Protein AF-A0AAD5N4P6-F1 (afdb_monomer_lite)

Structure (mmCIF, N/CA/C/O backbone):
data_AF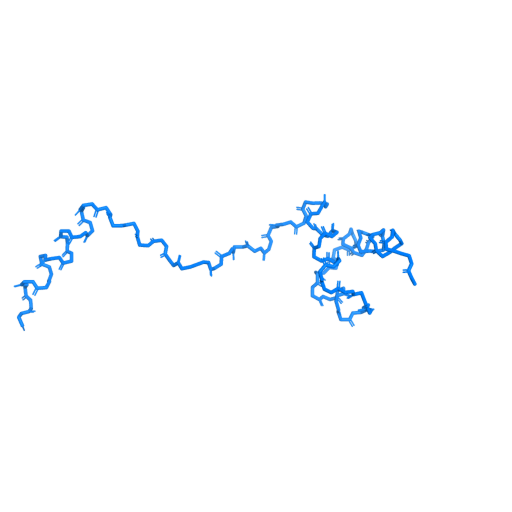-A0AAD5N4P6-F1
#
_entry.id   AF-A0AAD5N4P6-F1
#
loop_
_atom_site.group_PDB
_atom_site.id
_atom_site.type_symbol
_atom_site.label_atom_id
_atom_site.label_alt_id
_atom_site.label_comp_id
_atom_site.label_asym_id
_atom_site.label_entity_id
_atom_site.label_seq_id
_atom_site.pdbx_PDB_ins_code
_atom_site.Cartn_x
_atom_site.Cartn_y
_atom_site.Cartn_z
_atom_site.occupancy
_atom_site.B_iso_or_equiv
_atom_site.auth_seq_id
_atom_site.auth_comp_id
_atom_site.auth_asym_id
_atom_site.auth_atom_id
_atom_site.pdbx_PDB_model_num
ATOM 1 N N . MET A 1 1 ? 12.639 -14.002 -12.175 1.00 53.34 1 MET A N 1
ATOM 2 C CA . MET A 1 1 ? 12.478 -12.538 -12.236 1.00 53.34 1 MET A CA 1
ATOM 3 C C . MET A 1 1 ? 13.188 -11.928 -11.043 1.00 53.34 1 MET A C 1
ATOM 5 O O . MET A 1 1 ? 12.952 -12.362 -9.918 1.00 53.34 1 MET A O 1
ATOM 9 N N . ASP A 1 2 ? 14.122 -11.011 -11.288 1.00 61.78 2 ASP A N 1
ATOM 10 C CA . ASP A 1 2 ? 14.906 -10.362 -10.238 1.00 61.78 2 ASP A CA 1
ATOM 11 C C . ASP A 1 2 ? 14.065 -9.324 -9.490 1.00 61.78 2 ASP A C 1
ATOM 13 O O . ASP A 1 2 ? 13.520 -8.397 -10.087 1.00 61.78 2 ASP A O 1
ATOM 17 N N . ARG A 1 3 ? 14.004 -9.433 -8.155 1.00 59.06 3 ARG A N 1
ATOM 18 C CA . ARG A 1 3 ? 13.196 -8.545 -7.289 1.00 59.06 3 ARG A CA 1
ATOM 19 C C . ARG A 1 3 ? 13.521 -7.055 -7.460 1.00 59.06 3 ARG A C 1
ATOM 21 O O . ARG A 1 3 ? 12.678 -6.211 -7.178 1.00 59.06 3 ARG A O 1
ATOM 28 N N . LYS A 1 4 ? 14.742 -6.726 -7.901 1.00 61.19 4 LYS A N 1
ATOM 29 C CA . LYS A 1 4 ? 15.158 -5.345 -8.192 1.00 61.19 4 LYS A CA 1
ATOM 30 C C . LYS A 1 4 ? 14.461 -4.790 -9.438 1.00 61.19 4 LYS A C 1
ATOM 32 O O . LYS A 1 4 ? 14.039 -3.640 -9.420 1.00 61.19 4 LYS A O 1
ATOM 37 N N . CYS A 1 5 ? 14.288 -5.609 -10.476 1.00 66.00 5 CYS A N 1
ATOM 38 C CA . CYS A 1 5 ? 13.603 -5.220 -11.709 1.00 66.00 5 CYS A CA 1
ATOM 39 C C . CYS A 1 5 ? 12.098 -5.020 -11.477 1.00 66.00 5 CYS A C 1
ATOM 41 O O . CYS A 1 5 ? 11.524 -4.074 -12.008 1.00 66.00 5 CYS A O 1
ATOM 43 N N . GLU A 1 6 ? 11.479 -5.850 -10.627 1.00 73.06 6 GLU A N 1
ATOM 44 C CA . GLU A 1 6 ? 10.065 -5.701 -10.243 1.00 73.06 6 GLU A CA 1
ATOM 45 C C . GLU A 1 6 ? 9.804 -4.353 -9.551 1.00 73.06 6 GLU A C 1
ATOM 47 O O . GLU A 1 6 ? 8.836 -3.665 -9.866 1.00 73.06 6 GLU A O 1
ATOM 52 N N . GLY A 1 7 ? 10.690 -3.943 -8.636 1.00 71.75 7 GLY A N 1
ATOM 53 C CA . GLY A 1 7 ? 10.585 -2.653 -7.952 1.00 71.75 7 GLY A CA 1
ATOM 54 C C . GLY A 1 7 ? 10.672 -1.467 -8.914 1.00 71.75 7 GLY A C 1
ATOM 55 O O . GLY A 1 7 ? 9.827 -0.579 -8.854 1.00 71.75 7 GLY A O 1
ATOM 56 N N . ILE A 1 8 ? 11.645 -1.479 -9.832 1.00 78.31 8 ILE A N 1
ATOM 57 C CA . ILE A 1 8 ? 11.830 -0.413 -10.833 1.00 78.31 8 ILE A CA 1
ATOM 58 C C . ILE A 1 8 ? 10.584 -0.283 -11.720 1.00 78.31 8 ILE A C 1
ATOM 60 O O . ILE A 1 8 ? 10.051 0.816 -11.863 1.00 78.31 8 ILE A O 1
ATOM 64 N N . ALA A 1 9 ? 10.057 -1.405 -12.219 1.00 82.44 9 ALA A N 1
ATOM 65 C CA . ALA A 1 9 ? 8.860 -1.419 -13.058 1.00 82.44 9 ALA A CA 1
ATOM 66 C C . ALA A 1 9 ? 7.619 -0.877 -12.324 1.00 82.44 9 ALA A C 1
ATOM 68 O O . ALA A 1 9 ? 6.866 -0.076 -12.875 1.00 82.44 9 ALA A O 1
ATOM 69 N N . VAL A 1 10 ? 7.408 -1.249 -11.055 1.00 83.38 10 VAL A N 1
ATOM 70 C CA . VAL A 1 10 ? 6.285 -0.721 -10.257 1.00 83.38 10 VAL A CA 1
ATOM 71 C C . VAL A 1 10 ? 6.392 0.793 -10.063 1.00 83.38 10 VAL A C 1
ATOM 73 O O . VAL A 1 10 ? 5.379 1.491 -10.130 1.00 83.38 10 VAL A O 1
ATOM 76 N N . VAL A 1 11 ? 7.602 1.313 -9.841 1.00 82.19 11 VAL A N 1
ATOM 77 C CA . VAL A 1 11 ? 7.838 2.755 -9.688 1.00 82.19 11 VAL A CA 1
ATOM 78 C C . VAL A 1 11 ? 7.524 3.506 -10.981 1.00 82.19 11 VAL A C 1
ATOM 80 O O . VAL A 1 11 ? 6.883 4.555 -10.929 1.00 82.19 11 VAL A O 1
ATOM 83 N N . GLU A 1 12 ? 7.933 2.982 -12.135 1.00 86.44 12 GLU A N 1
ATOM 84 C CA . GLU A 1 12 ? 7.634 3.583 -13.440 1.00 86.44 12 GLU A CA 1
ATOM 85 C C . GLU A 1 12 ? 6.128 3.618 -13.727 1.00 86.44 12 GLU A C 1
ATOM 87 O O . GLU A 1 12 ? 5.592 4.674 -14.068 1.00 86.44 12 GLU A O 1
ATOM 92 N N . LEU A 1 13 ? 5.421 2.508 -13.489 1.00 86.12 13 LEU A N 1
ATOM 93 C CA . LEU A 1 13 ? 3.964 2.438 -13.646 1.00 86.12 13 LEU A CA 1
ATOM 94 C C . LEU A 1 13 ? 3.238 3.396 -12.686 1.00 86.12 13 LEU A C 1
ATOM 96 O O . LEU A 1 13 ? 2.259 4.044 -13.062 1.00 86.12 13 LEU A O 1
ATOM 100 N N . HIS A 1 14 ? 3.735 3.545 -11.455 1.00 83.12 14 HIS A N 1
ATOM 101 C CA . HIS A 1 14 ? 3.181 4.504 -10.500 1.00 83.12 14 HIS A CA 1
ATOM 102 C C . HIS A 1 14 ? 3.419 5.960 -10.925 1.00 83.12 14 HIS A C 1
ATOM 104 O O . HIS A 1 14 ? 2.511 6.783 -10.824 1.00 83.12 14 HIS A O 1
ATOM 110 N N . LYS A 1 15 ? 4.605 6.288 -11.459 1.00 82.62 15 LYS A N 1
ATOM 111 C CA . LYS A 1 15 ? 4.891 7.615 -12.038 1.00 82.62 15 LYS A CA 1
ATOM 112 C C . LYS A 1 15 ? 3.993 7.927 -13.237 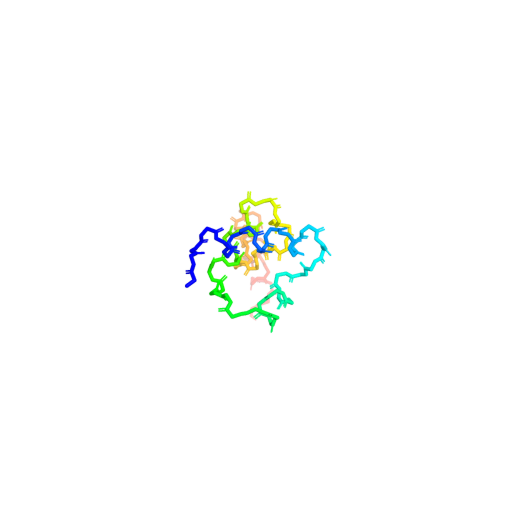1.00 82.62 15 LYS A C 1
ATOM 114 O O . LYS A 1 15 ? 3.590 9.075 -13.402 1.00 82.62 15 LYS A O 1
ATOM 119 N N . ALA A 1 16 ? 3.603 6.910 -14.006 1.00 86.69 16 ALA A N 1
ATOM 120 C CA . ALA A 1 16 ? 2.583 7.008 -15.052 1.00 86.69 16 ALA A CA 1
ATOM 121 C C . ALA A 1 16 ? 1.142 7.157 -14.507 1.00 86.69 16 ALA A C 1
ATOM 123 O O . ALA A 1 16 ? 0.179 7.089 -15.268 1.00 86.69 16 ALA A O 1
ATOM 124 N N . ARG A 1 17 ? 0.979 7.383 -13.194 1.00 79.94 17 ARG A N 1
ATOM 125 C CA . ARG A 1 17 ? -0.296 7.546 -12.475 1.00 79.94 17 ARG A CA 1
ATOM 126 C C . ARG A 1 17 ? -1.212 6.322 -12.518 1.00 79.94 17 ARG A C 1
ATOM 128 O O . ARG A 1 17 ? -2.414 6.448 -12.277 1.00 79.94 17 ARG A O 1
ATOM 135 N N . MET A 1 18 ? -0.670 5.129 -12.763 1.00 86.31 18 MET A N 1
ATOM 136 C CA . MET A 1 18 ? -1.455 3.906 -12.615 1.00 86.31 18 MET A CA 1
ATOM 137 C C . MET A 1 18 ? -1.749 3.638 -11.140 1.00 86.31 18 MET A C 1
ATOM 139 O O . MET A 1 18 ? -0.867 3.718 -10.276 1.00 86.31 18 MET A O 1
ATOM 143 N N . LYS A 1 19 ? -3.000 3.277 -10.841 1.00 83.12 19 LYS A N 1
ATOM 144 C CA . LYS A 1 19 ? -3.379 2.891 -9.481 1.00 83.12 19 LYS A CA 1
ATOM 145 C C . LYS A 1 19 ? -2.734 1.556 -9.138 1.00 83.12 19 LYS A C 1
ATOM 147 O O . LYS A 1 19 ? -2.626 0.666 -9.979 1.00 83.12 19 LYS A O 1
ATOM 152 N N . THR A 1 20 ? -2.396 1.361 -7.867 1.00 82.75 20 THR A N 1
ATOM 153 C CA . THR A 1 20 ? -1.813 0.101 -7.376 1.00 82.75 20 THR A CA 1
ATOM 154 C C . THR A 1 20 ? -2.670 -1.116 -7.736 1.00 82.75 20 THR A C 1
ATOM 156 O O . THR A 1 20 ? -2.134 -2.166 -8.066 1.00 82.75 20 THR A O 1
ATOM 159 N N . ALA A 1 21 ? -4.000 -0.973 -7.721 1.00 80.75 21 ALA A N 1
ATOM 160 C CA . ALA A 1 21 ? -4.922 -2.038 -8.112 1.00 80.75 21 ALA A CA 1
ATOM 161 C C . ALA A 1 21 ? -4.836 -2.401 -9.605 1.00 80.75 21 ALA A C 1
ATOM 163 O O . ALA A 1 21 ? -4.994 -3.567 -9.945 1.00 80.75 21 ALA A O 1
ATOM 164 N N . ASP A 1 22 ? -4.583 -1.424 -10.479 1.00 82.44 22 ASP A N 1
ATOM 165 C CA . ASP A 1 22 ? -4.413 -1.655 -11.916 1.00 82.44 22 ASP A CA 1
ATOM 166 C C . ASP A 1 22 ? -3.069 -2.318 -12.208 1.00 82.44 22 ASP A C 1
ATOM 168 O O . ASP A 1 22 ? -3.026 -3.284 -12.960 1.00 82.44 22 ASP A O 1
ATOM 172 N N . ILE A 1 23 ? -2.002 -1.892 -11.523 1.00 84.62 23 ILE A N 1
ATOM 173 C CA . ILE A 1 23 ? -0.673 -2.519 -11.611 1.00 84.62 23 ILE A CA 1
ATOM 174 C C . ILE A 1 23 ? -0.744 -4.002 -11.218 1.00 84.62 23 ILE A C 1
ATOM 176 O O . ILE A 1 23 ? -0.158 -4.851 -11.883 1.00 84.62 23 ILE A O 1
ATOM 180 N N . LEU A 1 24 ? -1.498 -4.331 -10.164 1.00 84.00 24 LEU A N 1
ATOM 181 C CA . LEU A 1 24 ? -1.708 -5.716 -9.726 1.00 84.00 24 LEU A CA 1
ATOM 182 C C . LEU A 1 24 ? -2.534 -6.557 -10.703 1.00 84.00 24 LEU A C 1
ATOM 184 O O . LEU A 1 24 ? -2.443 -7.777 -10.663 1.00 84.00 24 LEU A O 1
ATOM 188 N N . ARG A 1 25 ? -3.366 -5.926 -11.537 1.00 85.81 25 ARG A N 1
ATOM 189 C CA . ARG A 1 25 ? -4.134 -6.618 -12.581 1.00 85.81 25 ARG A CA 1
ATOM 190 C C . ARG A 1 25 ? -3.335 -6.797 -13.866 1.00 85.81 25 ARG A C 1
ATOM 192 O O . ARG A 1 25 ? -3.589 -7.746 -14.595 1.00 85.81 25 ARG A O 1
ATOM 199 N N . SER A 1 26 ? -2.420 -5.877 -14.159 1.00 85.56 26 SER A N 1
ATOM 200 C CA . SER A 1 26 ? -1.641 -5.863 -15.399 1.00 85.56 26 SER A CA 1
ATOM 201 C C . SER A 1 26 ? -0.286 -6.563 -15.288 1.00 85.56 26 SER A C 1
ATOM 203 O O . SER A 1 26 ? 0.418 -6.664 -16.287 1.00 85.56 26 SER A O 1
ATOM 205 N N . THR A 1 27 ? 0.121 -6.988 -14.089 1.00 83.31 27 THR A N 1
ATOM 206 C CA . THR A 1 27 ? 1.417 -7.636 -13.842 1.00 83.31 27 THR A CA 1
ATOM 207 C C . THR A 1 27 ? 1.255 -8.866 -12.954 1.00 83.31 27 THR A C 1
ATOM 209 O O . THR A 1 27 ? 0.416 -8.879 -12.058 1.00 83.31 27 THR A O 1
ATOM 212 N N . ASP A 1 28 ? 2.130 -9.858 -13.130 1.00 86.00 28 ASP A N 1
ATOM 213 C CA . ASP A 1 28 ? 2.196 -11.053 -12.269 1.00 86.00 28 ASP A CA 1
ATOM 214 C C . ASP A 1 28 ? 3.002 -10.814 -10.977 1.00 86.00 28 ASP A C 1
ATOM 216 O O . ASP A 1 28 ? 3.465 -11.744 -10.307 1.00 86.00 28 ASP A O 1
ATOM 220 N N . PHE A 1 29 ? 3.230 -9.548 -10.619 1.00 85.81 29 PHE A N 1
ATOM 221 C CA . PHE A 1 29 ? 4.022 -9.204 -9.450 1.00 85.81 29 PHE A CA 1
ATOM 222 C C . PHE A 1 29 ? 3.284 -9.547 -8.164 1.00 85.81 29 PHE A C 1
ATOM 224 O O . PHE A 1 29 ? 2.078 -9.345 -8.008 1.00 85.81 29 PHE A O 1
ATOM 231 N N . LYS A 1 30 ? 4.047 -10.016 -7.173 1.00 84.44 30 LYS A N 1
ATOM 232 C CA . LYS A 1 30 ? 3.477 -10.333 -5.866 1.00 84.44 30 LYS A CA 1
ATOM 233 C C . LYS A 1 30 ? 2.860 -9.073 -5.249 1.00 84.44 30 LYS A C 1
ATOM 235 O O . LYS A 1 30 ? 3.554 -8.056 -5.146 1.00 84.44 30 LYS A O 1
ATOM 240 N N . PRO A 1 31 ? 1.629 -9.147 -4.708 1.00 81.62 31 PRO A N 1
ATOM 241 C CA . PRO A 1 31 ? 0.964 -7.989 -4.117 1.00 81.62 31 PRO A CA 1
ATOM 242 C C . PRO A 1 31 ? 1.779 -7.276 -3.040 1.00 81.62 31 PRO A C 1
ATOM 244 O O . PRO A 1 31 ? 1.783 -6.048 -2.956 1.00 81.62 31 PRO A O 1
ATOM 247 N N . VAL A 1 32 ? 2.525 -8.048 -2.246 1.00 81.75 32 VAL A N 1
ATOM 248 C CA . VAL A 1 32 ? 3.413 -7.530 -1.201 1.00 81.75 32 VAL A CA 1
ATOM 249 C C . VAL A 1 32 ? 4.544 -6.681 -1.791 1.00 81.75 32 VAL A C 1
ATOM 251 O O . VAL A 1 32 ? 4.838 -5.617 -1.248 1.00 81.75 32 VAL A O 1
ATOM 254 N N . SER A 1 33 ? 5.143 -7.108 -2.908 1.00 82.25 33 SER A N 1
ATOM 255 C CA . SER A 1 33 ? 6.225 -6.387 -3.590 1.00 82.25 33 SER A CA 1
ATOM 256 C C . SER A 1 33 ? 5.735 -5.057 -4.159 1.00 82.25 33 SER A C 1
ATOM 258 O O . SER A 1 33 ? 6.349 -4.023 -3.908 1.00 82.25 33 SER A O 1
ATOM 260 N N . VAL A 1 34 ? 4.586 -5.062 -4.844 1.00 80.62 34 VAL A N 1
ATOM 261 C CA . VAL A 1 34 ? 3.993 -3.850 -5.433 1.00 80.62 34 VAL A CA 1
ATOM 262 C C . VAL A 1 34 ? 3.607 -2.847 -4.346 1.00 80.62 34 VAL A C 1
ATOM 264 O O . VAL A 1 34 ? 3.969 -1.676 -4.417 1.00 80.62 34 VAL A O 1
ATOM 267 N N . CYS A 1 35 ? 2.931 -3.303 -3.286 1.00 81.56 35 CYS A N 1
ATOM 268 C CA . CYS A 1 35 ? 2.549 -2.435 -2.170 1.00 81.56 35 CYS A CA 1
ATOM 269 C C . CYS A 1 35 ? 3.764 -1.835 -1.455 1.00 81.56 35 CYS A C 1
ATOM 271 O O . CYS A 1 35 ? 3.691 -0.713 -0.959 1.00 81.56 35 CYS A O 1
ATOM 273 N N . ARG A 1 36 ? 4.864 -2.587 -1.355 1.00 81.12 36 ARG A N 1
ATOM 274 C CA . ARG A 1 36 ? 6.104 -2.107 -0.748 1.00 81.12 36 ARG A CA 1
ATOM 275 C C . ARG A 1 36 ? 6.773 -1.047 -1.623 1.00 81.12 36 ARG A C 1
ATOM 277 O O . ARG A 1 36 ? 7.068 0.023 -1.108 1.00 81.12 36 ARG A O 1
ATOM 284 N N . ALA A 1 37 ? 6.926 -1.306 -2.920 1.00 81.31 37 ALA A N 1
ATOM 285 C CA . ALA A 1 37 ? 7.532 -0.361 -3.857 1.00 81.31 37 ALA A CA 1
ATOM 286 C C . ALA A 1 37 ? 6.741 0.956 -3.945 1.00 81.31 37 ALA A C 1
ATOM 288 O O . ALA A 1 37 ? 7.330 2.029 -3.877 1.00 81.31 37 ALA A O 1
ATOM 289 N N . VAL A 1 38 ? 5.403 0.889 -3.988 1.00 77.75 38 VAL A N 1
ATOM 290 C CA . VAL A 1 38 ? 4.538 2.085 -3.974 1.00 77.75 38 VAL A CA 1
ATOM 291 C C . VAL A 1 38 ? 4.649 2.869 -2.656 1.00 77.75 38 VAL A C 1
ATOM 293 O O . VAL A 1 38 ? 4.613 4.097 -2.662 1.00 77.75 38 VAL A O 1
ATOM 296 N N . LYS A 1 39 ? 4.829 2.194 -1.513 1.00 75.69 39 LYS A N 1
ATOM 297 C CA . LYS A 1 39 ? 5.068 2.871 -0.225 1.00 75.69 39 LYS A CA 1
ATOM 298 C C . LYS A 1 39 ? 6.429 3.554 -0.161 1.00 75.69 39 LYS A C 1
ATOM 300 O O . LYS A 1 39 ? 6.510 4.664 0.353 1.00 75.69 39 LYS A O 1
ATOM 305 N N . GLU A 1 40 ? 7.475 2.897 -0.658 1.00 76.50 40 GLU A N 1
ATOM 306 C CA . GLU A 1 40 ? 8.850 3.418 -0.647 1.00 76.50 40 GLU A CA 1
ATOM 307 C C . GLU A 1 40 ? 8.980 4.720 -1.461 1.00 76.50 40 GLU A C 1
ATOM 309 O O . GLU A 1 40 ? 9.774 5.581 -1.099 1.00 76.50 40 GLU A O 1
ATOM 314 N N . ILE A 1 41 ? 8.143 4.920 -2.485 1.00 75.62 41 ILE A N 1
ATOM 315 C CA . ILE A 1 41 ? 8.076 6.164 -3.278 1.00 75.62 41 ILE A CA 1
ATOM 316 C C . ILE A 1 41 ? 7.085 7.208 -2.743 1.00 75.62 41 ILE A C 1
ATOM 318 O O . ILE A 1 41 ? 6.795 8.186 -3.426 1.00 75.62 41 ILE A O 1
ATOM 322 N N . GLY A 1 42 ? 6.549 7.015 -1.535 1.00 63.28 42 GLY A N 1
ATOM 323 C CA . GLY A 1 42 ? 5.627 7.968 -0.914 1.00 63.28 42 GLY A CA 1
ATOM 324 C C . GLY A 1 42 ? 4.184 7.896 -1.426 1.00 63.28 42 GLY A C 1
ATOM 325 O O . GLY A 1 42 ? 3.372 8.722 -1.024 1.00 63.28 42 GLY A O 1
ATOM 326 N N . GLY A 1 43 ? 3.814 6.885 -2.224 1.00 60.12 43 GLY A N 1
ATOM 327 C CA . GLY A 1 43 ? 2.456 6.656 -2.750 1.00 60.12 43 GLY A CA 1
ATOM 328 C C . GLY A 1 43 ? 1.440 6.175 -1.702 1.00 60.12 43 GLY A C 1
ATOM 329 O O . GLY A 1 43 ? 0.586 5.335 -1.982 1.00 60.12 43 GLY A O 1
ATOM 330 N N . SER A 1 44 ? 1.562 6.653 -0.463 1.00 56.44 44 SER A N 1
ATOM 331 C CA . SER A 1 44 ? 0.813 6.189 0.708 1.00 56.44 44 SER A CA 1
ATOM 332 C C . SER A 1 44 ? -0.415 7.044 1.037 1.00 56.44 44 SER A C 1
ATOM 334 O O . SER A 1 44 ? -0.869 7.003 2.178 1.00 56.44 44 SER A O 1
ATOM 336 N N . GLU A 1 45 ? -0.972 7.805 0.093 1.00 52.00 45 GLU A N 1
ATOM 337 C CA . GLU A 1 45 ? -2.163 8.627 0.375 1.00 52.00 45 GLU A CA 1
ATOM 338 C C . GLU A 1 45 ? -3.500 7.864 0.308 1.00 52.00 45 GLU A C 1
ATOM 340 O O . GLU A 1 45 ? -4.510 8.388 0.756 1.00 52.00 45 GLU A O 1
ATOM 345 N N . ASP A 1 46 ? -3.532 6.596 -0.122 1.00 52.75 46 ASP A N 1
ATOM 346 C CA . ASP A 1 46 ? -4.807 5.888 -0.368 1.00 52.75 46 ASP A CA 1
ATOM 347 C C . ASP A 1 46 ? -5.176 4.788 0.640 1.00 52.75 46 ASP A C 1
ATOM 349 O O . ASP A 1 46 ? -6.001 3.908 0.374 1.00 52.75 46 ASP A O 1
ATOM 353 N N . ARG A 1 47 ? -4.615 4.822 1.851 1.00 50.69 47 ARG A N 1
ATOM 354 C CA . ARG A 1 47 ? -5.206 4.064 2.963 1.00 50.69 47 ARG A CA 1
ATOM 355 C C . ARG A 1 47 ? -5.304 4.920 4.209 1.00 50.69 47 ARG A C 1
ATOM 357 O O . ARG A 1 47 ? -4.520 4.762 5.144 1.00 50.69 47 ARG A O 1
ATOM 364 N N . LEU A 1 48 ? -6.400 5.675 4.295 1.00 51.97 48 LEU A N 1
ATOM 365 C CA . LEU A 1 48 ? -7.116 5.746 5.564 1.00 51.97 48 LEU A CA 1
ATOM 366 C C . LEU A 1 48 ? -7.305 4.297 6.021 1.00 51.97 48 LEU A C 1
ATOM 368 O O . LEU A 1 48 ? -8.128 3.555 5.479 1.00 51.97 48 LEU A O 1
ATOM 372 N N . ARG A 1 49 ? -6.482 3.848 6.974 1.00 55.56 49 ARG A N 1
ATOM 373 C CA . ARG A 1 49 ? -6.767 2.618 7.699 1.00 55.56 49 ARG A CA 1
ATOM 374 C C . ARG A 1 49 ? -8.143 2.850 8.305 1.00 55.56 49 ARG A C 1
ATOM 376 O O . ARG A 1 49 ? -8.262 3.582 9.281 1.00 55.56 49 ARG A O 1
ATOM 383 N N . LYS A 1 50 ? -9.174 2.222 7.737 1.00 56.28 50 LYS A N 1
ATOM 384 C CA . LYS A 1 50 ? -10.436 1.976 8.434 1.00 56.28 50 LYS A CA 1
ATOM 385 C C . LYS A 1 50 ? -10.143 0.975 9.554 1.00 56.28 50 LYS A C 1
ATOM 387 O O . LYS A 1 50 ? -10.516 -0.188 9.488 1.00 56.28 50 LYS A O 1
ATOM 392 N N . GLY A 1 51 ? -9.342 1.404 10.526 1.00 63.47 51 GLY A N 1
ATOM 393 C CA . GLY A 1 51 ? -9.266 0.754 11.815 1.00 63.47 51 GLY A CA 1
ATOM 394 C C . GLY A 1 51 ? -10.594 0.946 12.531 1.00 63.47 51 GLY A C 1
ATOM 395 O O . GLY A 1 51 ? -11.419 1.776 12.140 1.00 63.47 51 GLY A O 1
ATOM 396 N N . ARG A 1 52 ? -10.787 0.154 13.585 1.00 57.00 52 ARG A N 1
ATOM 397 C CA . ARG A 1 52 ? -11.881 0.309 14.543 1.00 57.00 52 ARG A CA 1
ATOM 398 C C . ARG A 1 52 ? -12.058 1.803 14.864 1.00 57.00 52 ARG A C 1
ATOM 400 O O . ARG A 1 52 ? -11.040 2.451 15.122 1.00 57.00 52 ARG A O 1
ATOM 407 N N .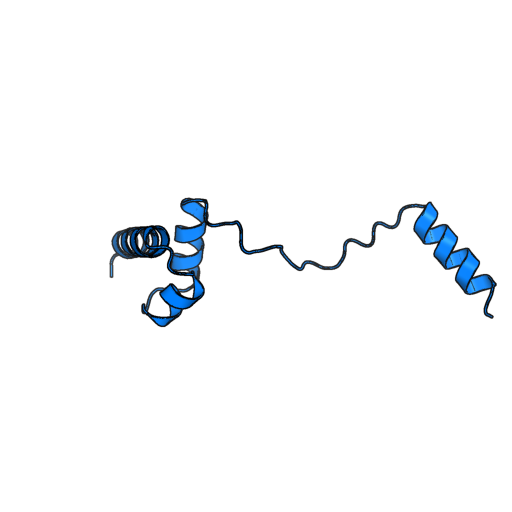 PRO A 1 53 ? -13.288 2.351 14.844 1.00 56.03 53 PRO A N 1
ATOM 408 C CA . PRO A 1 53 ? -13.510 3.716 15.291 1.00 56.03 53 PRO A CA 1
ATOM 409 C C . PRO A 1 53 ? -12.834 3.875 16.648 1.00 56.03 53 PRO A C 1
ATOM 411 O O . PRO A 1 53 ? -13.049 3.053 17.545 1.00 56.03 53 PRO A O 1
ATOM 414 N N . PHE A 1 54 ? -11.971 4.879 16.781 1.00 51.25 54 PHE A N 1
ATOM 415 C CA . PHE A 1 54 ? -11.462 5.261 18.084 1.00 51.25 54 PHE A CA 1
ATOM 416 C C . PHE A 1 54 ? -12.665 5.790 18.859 1.00 51.25 54 PHE A C 1
ATOM 418 O O . PHE A 1 54 ? -13.052 6.945 18.707 1.00 51.25 54 PHE A O 1
ATOM 425 N N . THR A 1 55 ? -13.319 4.932 19.641 1.00 58.97 55 THR A N 1
ATOM 426 C CA . THR A 1 55 ? -14.195 5.402 20.707 1.00 58.97 55 THR A CA 1
ATOM 427 C C . THR A 1 55 ? -13.267 6.041 21.725 1.00 58.97 55 THR A C 1
ATOM 429 O O . THR A 1 55 ? -12.711 5.363 22.590 1.00 58.97 55 THR A O 1
ATOM 432 N N . SER A 1 56 ? -13.020 7.339 21.570 1.00 51.62 56 SER A N 1
ATOM 433 C CA . SER A 1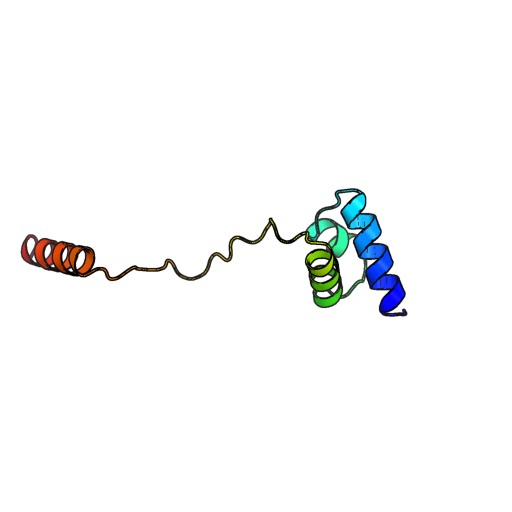 56 ? -12.451 8.149 22.630 1.00 51.62 56 SER A CA 1
ATOM 434 C C . SER A 1 56 ? -13.449 8.104 23.783 1.00 51.62 56 SER A C 1
ATOM 436 O O . SER A 1 56 ? -14.438 8.827 23.800 1.00 51.62 56 SER A O 1
ATOM 438 N N . TYR A 1 57 ? -13.230 7.216 24.751 1.00 59.09 57 TYR A N 1
ATOM 439 C CA . TYR A 1 57 ? -13.946 7.247 26.023 1.00 59.09 57 TYR A CA 1
ATOM 440 C C . TYR A 1 57 ? -13.428 8.433 26.841 1.00 59.09 57 TYR A C 1
ATOM 442 O O . TYR A 1 57 ? -12.798 8.271 27.884 1.00 59.09 57 TYR A O 1
ATOM 450 N N . THR A 1 58 ? -13.634 9.653 26.346 1.00 66.19 58 THR A N 1
ATOM 451 C CA . THR A 1 58 ? -13.483 10.829 27.195 1.00 66.19 58 THR A CA 1
ATOM 452 C C . THR A 1 58 ? -14.514 10.716 28.314 1.00 66.19 58 THR A C 1
ATOM 454 O O . THR A 1 58 ? -15.605 10.167 28.117 1.00 66.19 58 THR A O 1
ATOM 457 N N . ARG A 1 59 ? -14.177 11.216 29.509 1.00 62.19 59 ARG A N 1
ATOM 458 C CA . ARG A 1 59 ? -15.089 11.166 30.664 1.00 62.19 59 ARG A CA 1
ATOM 459 C C . ARG A 1 59 ? -16.469 11.733 30.319 1.00 62.19 59 ARG A C 1
ATOM 461 O O . ARG A 1 59 ? -17.473 11.154 30.711 1.00 62.19 59 ARG A O 1
ATOM 468 N N . GLU A 1 60 ? -16.516 12.782 29.501 1.00 71.31 60 GLU A N 1
ATOM 469 C CA . GLU A 1 60 ? -17.767 13.371 29.019 1.00 71.31 60 GLU A CA 1
ATOM 470 C C . GLU A 1 60 ? -18.627 12.411 28.191 1.00 71.31 60 GLU A C 1
ATOM 472 O O . GLU A 1 60 ? -19.844 12.383 28.366 1.00 71.31 60 GLU A O 1
ATOM 477 N N . ILE A 1 61 ? -18.029 11.618 27.295 1.00 72.50 61 ILE A N 1
ATOM 478 C CA . ILE A 1 61 ? -18.774 10.675 26.448 1.00 72.50 61 ILE A CA 1
ATOM 479 C C . ILE A 1 61 ? -19.340 9.536 27.298 1.00 72.50 61 ILE A C 1
ATOM 481 O O . ILE A 1 61 ? -20.514 9.196 27.156 1.00 72.50 61 ILE A O 1
ATOM 485 N N . VAL A 1 62 ? -18.548 9.003 28.235 1.00 74.38 62 VAL A N 1
ATOM 486 C CA . VAL A 1 62 ? -19.013 7.978 29.185 1.00 74.38 62 VAL A CA 1
ATOM 487 C C . VAL A 1 62 ? -20.181 8.507 30.015 1.00 74.38 62 VAL A C 1
ATOM 489 O O . VAL A 1 62 ? -21.196 7.829 30.161 1.00 74.38 62 VAL A O 1
ATOM 492 N N . GLN A 1 63 ? -20.074 9.741 30.506 1.00 75.38 63 GLN A N 1
ATOM 493 C CA . GLN A 1 63 ? -21.096 10.346 31.352 1.00 75.38 63 GLN A CA 1
ATOM 494 C C . GLN A 1 63 ? -22.385 10.648 30.579 1.00 75.38 63 GLN A C 1
ATOM 496 O O . GLN A 1 63 ? -23.471 10.383 31.088 1.00 75.38 63 GLN A O 1
ATOM 501 N N . LYS A 1 64 ? -22.290 11.093 29.317 1.00 77.75 64 LYS A N 1
ATOM 502 C CA . LYS A 1 64 ? -23.457 11.256 28.433 1.00 77.75 64 LYS A CA 1
ATOM 503 C C . LYS A 1 64 ? -24.180 9.931 28.187 1.00 77.75 64 LYS A C 1
ATOM 505 O O . LYS A 1 64 ? -25.400 9.900 28.319 1.00 77.75 64 LYS A O 1
ATOM 510 N N . ILE A 1 65 ? -23.451 8.849 27.901 1.00 75.50 65 ILE A N 1
ATOM 511 C CA . ILE A 1 65 ? -24.036 7.509 27.718 1.00 75.50 65 ILE A CA 1
ATOM 512 C C . ILE A 1 65 ? -24.741 7.052 29.002 1.00 75.50 65 ILE A C 1
ATOM 514 O O . ILE A 1 65 ? -25.887 6.610 28.947 1.00 75.50 65 ILE A O 1
ATOM 518 N N . HIS A 1 66 ? -24.098 7.221 30.161 1.00 73.44 66 HIS A N 1
ATOM 519 C CA . HIS A 1 66 ? -24.667 6.833 31.453 1.00 73.44 66 HIS A CA 1
ATOM 520 C C . HIS A 1 66 ? -25.959 7.602 31.772 1.00 73.44 66 HIS A C 1
ATOM 522 O O . HIS A 1 66 ? -26.957 7.006 32.173 1.00 73.44 66 HIS A O 1
ATOM 528 N N . CYS A 1 67 ? -25.973 8.918 31.540 1.00 73.25 67 CYS A N 1
ATOM 529 C CA . CYS A 1 67 ? -27.164 9.746 31.729 1.00 73.25 67 CYS A CA 1
ATOM 530 C C . CYS A 1 67 ? -28.283 9.409 30.736 1.00 73.25 67 CYS A C 1
ATOM 532 O O . CYS A 1 67 ? -29.456 9.573 31.059 1.00 73.25 67 CYS A O 1
ATOM 534 N N . GLN A 1 68 ? -27.945 8.966 29.525 1.00 68.62 68 GLN A N 1
ATOM 535 C CA . GLN A 1 68 ? -28.928 8.606 28.506 1.00 68.62 68 GLN A CA 1
ATOM 536 C C . GLN A 1 68 ? -29.570 7.242 28.796 1.00 68.62 68 GLN A C 1
ATOM 538 O O . GLN A 1 68 ? -30.787 7.121 28.686 1.00 68.62 68 GLN A O 1
ATOM 543 N N . ALA A 1 69 ? -28.787 6.265 29.264 1.00 66.12 69 ALA A N 1
ATOM 544 C CA . ALA A 1 69 ? -29.287 4.966 29.721 1.00 66.12 69 ALA A CA 1
ATOM 545 C C . ALA A 1 69 ? -30.209 5.082 30.949 1.00 66.12 69 ALA A C 1
ATOM 547 O O . ALA A 1 69 ? -31.159 4.328 31.080 1.00 66.12 69 ALA A O 1
ATOM 548 N N . GLN A 1 70 ? -29.976 6.059 31.830 1.00 65.00 70 GLN A N 1
ATOM 549 C CA . GLN A 1 70 ? -30.851 6.308 32.985 1.00 65.00 70 GLN A CA 1
ATOM 550 C C . GLN A 1 70 ? -32.157 7.039 32.63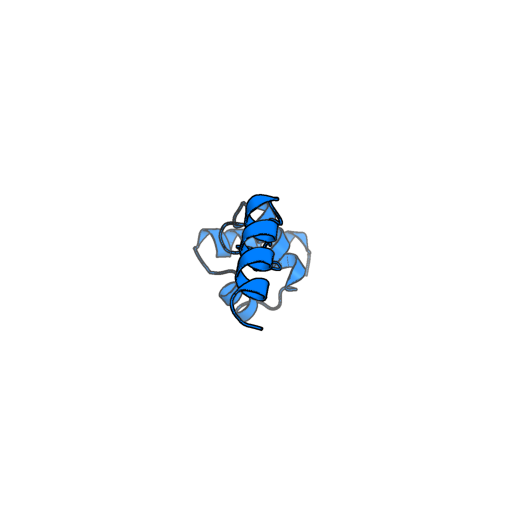5 1.00 65.00 70 GLN A C 1
ATOM 552 O O . GLN A 1 70 ? -33.077 7.061 33.448 1.00 65.00 70 GLN A O 1
ATOM 557 N N . ARG A 1 71 ? -32.244 7.668 31.456 1.00 61.31 71 ARG A N 1
ATOM 558 C CA . ARG A 1 71 ? -33.442 8.403 31.010 1.00 61.31 71 ARG A CA 1
ATOM 559 C C . ARG A 1 71 ? -34.454 7.530 30.265 1.00 61.31 71 ARG A C 1
ATOM 561 O O . ARG A 1 71 ? -35.608 7.930 30.192 1.00 61.31 71 ARG A O 1
ATOM 568 N N . ASN A 1 72 ? -34.038 6.375 29.748 1.00 55.06 72 ASN A N 1
ATOM 569 C CA . ASN A 1 72 ? -34.913 5.349 29.174 1.00 55.06 72 ASN A CA 1
ATOM 570 C C . ASN A 1 72 ? -34.665 4.025 29.920 1.00 55.06 72 ASN A C 1
ATOM 572 O O . ASN A 1 72 ? -33.734 3.316 29.532 1.00 55.06 72 ASN A O 1
ATOM 576 N N . PRO A 1 73 ? 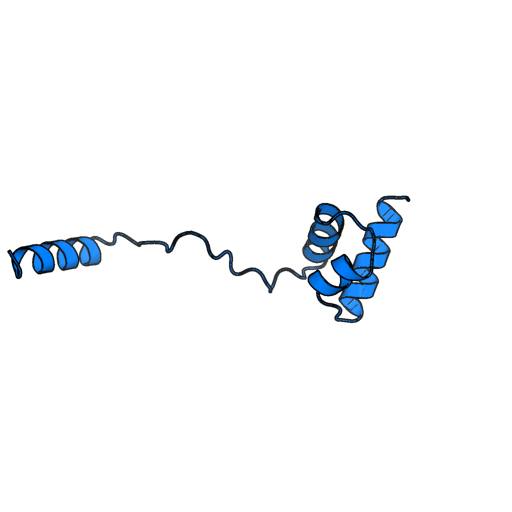-35.418 3.731 30.998 1.00 54.31 73 PRO A N 1
ATOM 577 C CA . PRO A 1 73 ? -35.351 2.439 31.678 1.00 54.31 73 PRO A CA 1
ATOM 578 C C . PRO A 1 73 ? -35.827 1.282 30.790 1.00 54.31 73 PRO A C 1
ATOM 580 O O . PRO A 1 73 ? -36.705 1.511 29.924 1.00 54.31 73 PRO A O 1
#

Sequence (73 aa):
MDRKCEGIAVVELHKARMKTADILRSTDFKPVSVCRAVKEIGGSEDRLRKGRPFTSYTREIVQKIHCQAQRNP

Radius of gyration: 22.04 Å; chains: 1; bounding box: 50×26×48 Å

pLDDT: mean 71.74, std 11.76, range [50.69, 86.69]

Secondary structure (DSSP, 8-state):
--HHHHHHHHHHHHHTT--HHHHHHHS---HHHHHHHHHHTT--TT-----S------HHHHHHHHHHHTT--

Organism: Parelaphostrongylus tenuis (NCBI:txid148309)

Foldseek 3Di:
DDLVVVLVVLVVCVVVVDDLVVVVVVDPDDSVSSVVSCVVVVVPPPDPPPDDPPPPVDVVVVVVVVVVVVVPD